Protein AF-A0A7J7J2N5-F1 (afdb_monomer)

Organism: Bugula neritina (NCBI:txid10212)

pLDDT: mean 74.71, std 16.13, range [37.5, 95.62]

InterPro domains:
  IPR000863 Sulfotransferase domain [PF00685] (25-58)
  IPR027417 P-loop containing nucleoside triphosphate hydrolase [G3DSA:3.40.50.300] (1-64)
  IPR027417 P-loop containing nucleoside triphosphate hydrolase [SSF52540] (27-59)

Secondary structure (DSSP, 8-state):
----------HHHHHHHHHHHHHHHHGGGGTSS---TTGGGGT--HHHHHHHHHHHHHSPPSS-----S---

Mean predicted aligned error: 14.69 Å

Sequence (72 aa):
MKTSKGTTSSASDNVAVQEKLQHIIDRRDQMYRKGKIGDWKNHLTVVENEMFDEVLAKWPPSKEIPFVYEVQ

Solvent-accessible surface area (backbone atoms only — not comparable to full-atom values): 4857 Å² total; per-residue (Å²): 140,85,85,83,92,76,87,80,76,52,73,67,59,53,50,57,51,49,55,54,50,50,58,55,56,65,56,52,55,73,80,66,72,78,93,59,74,44,58,62,68,81,73,50,53,72,68,58,48,54,55,47,53,54,50,57,72,68,45,78,74,84,67,88,73,89,80,80,71,61,72,134

Nearest PDB structures (foldseek):
  3bfx-assembly1_A  TM=7.103E-01  e=3.661E-02  Homo sapiens

Radius of gyration: 25.68 Å; Cα contacts (8 Å, |Δi|>4): 9; chains: 1;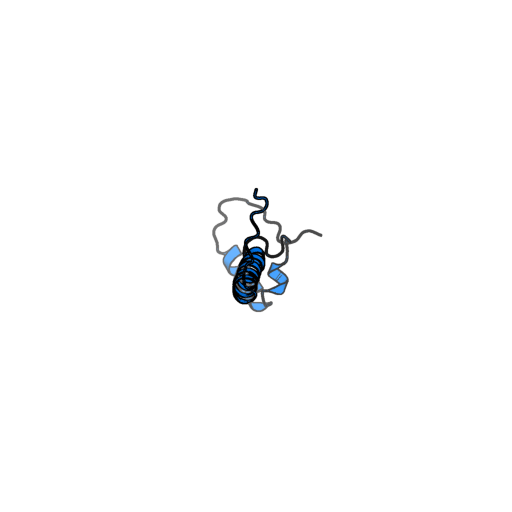 bounding box: 56×24×68 Å

Structure (mmCIF, N/CA/C/O backbone):
data_AF-A0A7J7J2N5-F1
#
_entry.id   AF-A0A7J7J2N5-F1
#
loop_
_atom_site.group_PDB
_atom_site.id
_atom_site.type_symbol
_atom_site.label_atom_id
_atom_site.label_alt_id
_atom_site.label_comp_id
_atom_site.label_asym_id
_atom_site.label_entity_id
_atom_site.label_seq_id
_atom_site.pdbx_PDB_ins_code
_atom_site.Cartn_x
_atom_site.Cartn_y
_atom_site.Cartn_z
_atom_site.occupancy
_atom_site.B_iso_or_equiv
_atom_site.auth_seq_id
_atom_site.auth_comp_id
_atom_site.auth_asym_id
_atom_site.auth_atom_id
_atom_site.pdbx_PDB_model_num
ATOM 1 N N . MET A 1 1 ? 41.165 3.940 -56.328 1.00 39.69 1 MET A N 1
ATOM 2 C CA . MET A 1 1 ? 41.855 4.092 -55.021 1.00 39.69 1 MET A CA 1
ATOM 3 C C . MET A 1 1 ? 40.997 5.023 -54.171 1.00 39.69 1 MET A C 1
ATOM 5 O O . MET A 1 1 ? 40.744 6.112 -54.644 1.00 39.69 1 MET A O 1
ATOM 9 N N . LYS A 1 2 ? 40.442 4.708 -52.999 1.00 37.50 2 LYS A N 1
ATOM 10 C CA . LYS A 1 2 ? 40.542 3.589 -52.049 1.00 37.50 2 LYS A CA 1
ATOM 11 C C . LYS A 1 2 ? 39.162 3.440 -51.376 1.00 37.50 2 LYS A C 1
ATOM 13 O O . LYS A 1 2 ? 38.499 4.442 -51.128 1.00 37.50 2 LYS A O 1
ATOM 18 N N . THR A 1 3 ? 38.753 2.210 -51.091 1.00 41.06 3 THR A N 1
ATOM 19 C CA . THR A 1 3 ? 37.551 1.867 -50.320 1.00 41.06 3 THR A CA 1
ATOM 20 C C . THR A 1 3 ? 37.863 1.683 -48.834 1.00 41.06 3 THR A C 1
ATOM 22 O O . THR A 1 3 ? 38.960 1.268 -48.474 1.00 41.06 3 THR A O 1
ATOM 25 N N . SER A 1 4 ? 36.808 1.868 -48.034 1.00 42.75 4 SER A N 1
ATOM 26 C CA . SER A 1 4 ? 36.534 1.261 -46.723 1.00 42.75 4 SER A CA 1
ATOM 27 C C . SER A 1 4 ? 37.127 1.901 -45.458 1.00 42.75 4 SER A C 1
ATOM 29 O O . SER A 1 4 ? 38.301 1.756 -45.131 1.00 42.75 4 SER A O 1
ATOM 31 N N . LYS A 1 5 ? 36.227 2.548 -44.699 1.00 46.94 5 LYS A N 1
ATOM 32 C CA . LYS A 1 5 ? 36.325 2.771 -43.252 1.00 46.94 5 LYS A CA 1
ATOM 33 C C . LYS A 1 5 ? 36.080 1.430 -42.551 1.00 46.94 5 LYS A C 1
ATOM 35 O O . LYS A 1 5 ? 34.961 0.930 -42.585 1.00 46.94 5 LYS A O 1
ATOM 40 N N . GLY A 1 6 ? 37.099 0.888 -41.894 1.00 41.75 6 GLY A N 1
ATOM 41 C CA . GLY A 1 6 ? 36.961 -0.189 -40.916 1.00 41.75 6 GLY A CA 1
ATOM 42 C C . GLY A 1 6 ? 37.564 0.271 -39.598 1.00 41.75 6 GLY A C 1
ATOM 43 O O . GLY A 1 6 ? 38.770 0.164 -39.406 1.00 41.75 6 GLY A O 1
ATOM 44 N N . THR A 1 7 ? 36.746 0.841 -38.715 1.00 49.25 7 THR A N 1
ATOM 45 C CA . THR A 1 7 ? 37.146 1.124 -37.333 1.00 49.25 7 THR A CA 1
ATOM 46 C C . THR A 1 7 ? 37.123 -0.196 -36.570 1.00 49.25 7 THR A C 1
ATOM 48 O O . THR A 1 7 ? 36.059 -0.701 -36.229 1.00 49.25 7 THR A O 1
ATOM 51 N N . THR A 1 8 ? 38.294 -0.783 -36.346 1.00 52.78 8 THR A N 1
ATOM 52 C CA . THR A 1 8 ? 38.476 -1.959 -35.490 1.00 52.78 8 THR A CA 1
ATOM 53 C C . THR A 1 8 ? 38.440 -1.508 -34.027 1.00 52.78 8 THR A C 1
ATOM 55 O O . THR A 1 8 ? 39.447 -1.004 -33.529 1.00 52.78 8 THR A O 1
ATOM 58 N N . SER A 1 9 ? 37.295 -1.628 -33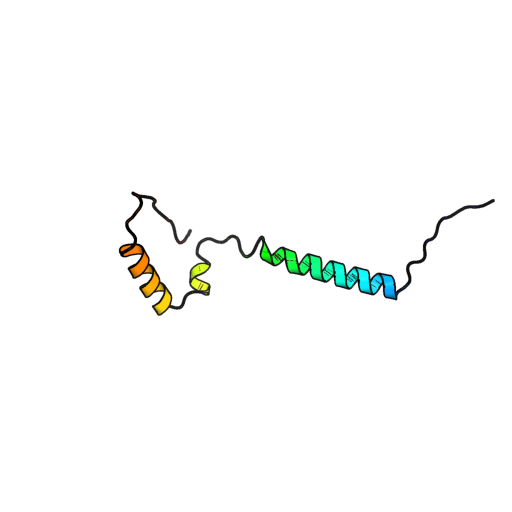.344 1.00 57.88 9 SER A N 1
ATOM 59 C CA . SER A 1 9 ? 37.257 -1.448 -31.884 1.00 57.88 9 SER A CA 1
ATOM 60 C C . SER A 1 9 ? 38.000 -2.603 -31.211 1.00 57.88 9 SER A C 1
ATOM 62 O O . SER A 1 9 ? 37.852 -3.765 -31.603 1.00 57.88 9 SER A O 1
ATOM 64 N N . SER A 1 10 ? 38.851 -2.285 -30.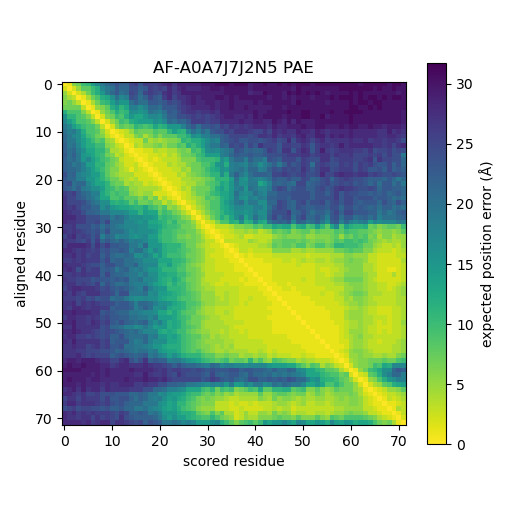236 1.00 63.72 10 SER A N 1
ATOM 65 C CA . SER A 1 10 ? 39.642 -3.285 -29.520 1.00 63.72 10 SER A CA 1
ATOM 66 C C . SER A 1 10 ? 38.752 -4.104 -28.575 1.00 63.72 10 SER A C 1
ATOM 68 O O . SER A 1 10 ? 37.694 -3.651 -28.139 1.00 63.72 10 SER A O 1
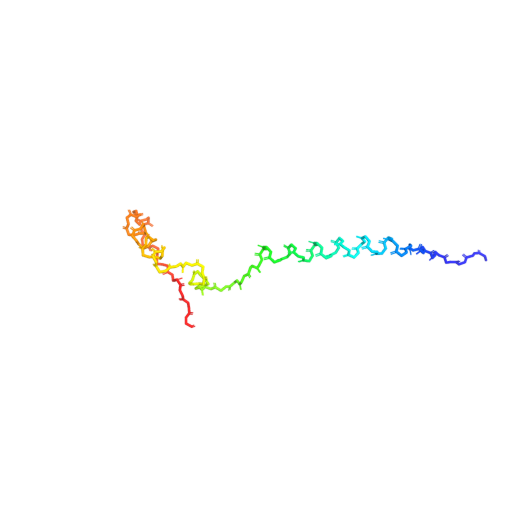ATOM 70 N N . ALA A 1 11 ? 39.161 -5.332 -28.244 1.00 61.91 11 ALA A N 1
ATOM 71 C CA . ALA A 1 11 ? 38.384 -6.222 -27.375 1.00 61.91 11 ALA A CA 1
ATOM 72 C C . ALA A 1 11 ? 38.094 -5.610 -25.988 1.00 61.91 11 ALA A C 1
ATOM 74 O O . ALA A 1 11 ? 37.016 -5.826 -25.442 1.00 61.91 11 ALA A O 1
ATOM 75 N N . SER A 1 12 ? 39.010 -4.794 -25.457 1.00 60.88 12 SER A N 1
ATOM 76 C CA . SER A 1 12 ? 38.837 -4.037 -24.210 1.00 60.88 12 SER A CA 1
ATOM 77 C C . SER A 1 12 ? 37.759 -2.958 -24.309 1.00 60.88 12 SER A C 1
ATOM 79 O O . SER A 1 12 ? 36.993 -2.774 -23.363 1.00 60.88 12 SER A O 1
ATOM 81 N N . ASP A 1 13 ? 37.643 -2.296 -25.464 1.00 66.50 13 ASP A N 1
ATOM 82 C CA . ASP A 1 13 ? 36.595 -1.294 -25.693 1.00 66.50 13 ASP A CA 1
ATOM 83 C C . ASP A 1 13 ? 35.213 -1.958 -25.696 1.00 66.50 13 ASP A C 1
ATOM 85 O O . ASP A 1 13 ? 34.244 -1.407 -25.177 1.00 66.50 13 ASP A O 1
ATOM 89 N N . ASN A 1 14 ? 35.129 -3.183 -26.221 1.00 71.19 14 ASN A N 1
ATOM 90 C CA . ASN A 1 14 ? 33.886 -3.947 -26.243 1.00 71.19 14 ASN A CA 1
ATOM 91 C C . ASN A 1 14 ? 33.471 -4.412 -24.834 1.00 71.19 14 ASN A C 1
ATOM 93 O O . ASN A 1 14 ? 32.284 -4.366 -24.528 1.00 71.19 14 ASN A O 1
ATOM 97 N N . VAL A 1 15 ? 34.409 -4.792 -23.955 1.00 75.19 15 VAL A N 1
ATOM 98 C CA . VAL A 1 15 ? 34.101 -5.180 -22.560 1.00 75.19 15 VAL A CA 1
ATOM 99 C C . VAL A 1 15 ? 33.550 -3.996 -21.762 1.00 75.19 15 VAL A C 1
ATOM 101 O O . VAL A 1 15 ? 32.492 -4.115 -21.147 1.00 75.19 15 VAL A O 1
ATOM 104 N N . ALA A 1 16 ? 34.186 -2.824 -21.855 1.00 74.88 16 ALA A N 1
ATOM 105 C CA . ALA A 1 16 ? 33.722 -1.619 -21.163 1.00 74.88 16 ALA A CA 1
ATOM 106 C C . ALA A 1 16 ? 32.334 -1.153 -21.646 1.00 74.88 16 ALA A C 1
ATOM 108 O O . ALA A 1 16 ? 31.514 -0.668 -20.861 1.00 74.88 16 ALA A O 1
ATOM 109 N N . VAL A 1 17 ? 32.041 -1.313 -22.942 1.00 76.75 17 VAL A N 1
ATOM 110 C CA . VAL A 1 17 ? 30.708 -1.036 -23.498 1.00 76.75 17 VAL A CA 1
ATOM 111 C C . VAL A 1 17 ? 29.671 -2.036 -22.976 1.00 76.75 17 VAL A C 1
ATOM 11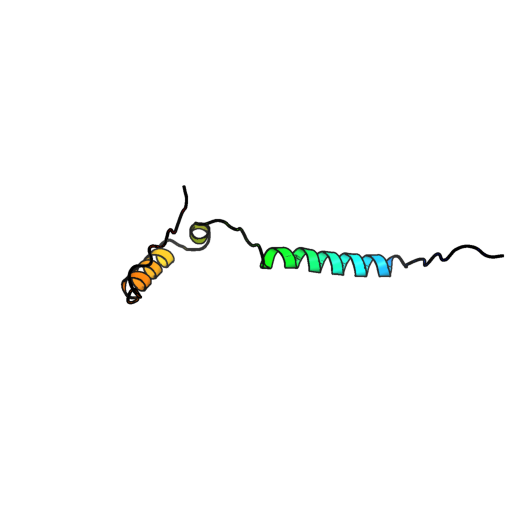3 O O . VAL A 1 17 ? 28.571 -1.617 -22.618 1.00 76.75 17 VAL A O 1
ATOM 116 N N . GLN A 1 18 ? 30.009 -3.326 -22.873 1.00 69.81 18 GLN A N 1
ATOM 117 C CA . GLN A 1 18 ? 29.103 -4.357 -22.349 1.00 69.81 18 GLN A CA 1
ATOM 118 C C . GLN A 1 18 ? 28.775 -4.154 -20.863 1.00 69.81 18 GLN A C 1
ATOM 120 O O . GLN A 1 18 ? 27.603 -4.182 -20.493 1.00 69.81 18 GLN A O 1
ATOM 125 N N . GLU A 1 19 ? 29.765 -3.852 -20.018 1.00 73.62 19 GLU A N 1
ATOM 126 C CA . GLU A 1 19 ? 29.542 -3.555 -18.591 1.00 73.62 19 GLU A CA 1
ATOM 127 C C . GLU A 1 19 ? 28.634 -2.332 -18.393 1.00 73.62 19 GLU A C 1
ATOM 129 O O . GLU A 1 19 ? 27.723 -2.326 -17.562 1.00 73.62 19 GLU A O 1
ATOM 134 N N . LYS A 1 20 ? 28.822 -1.295 -19.217 1.00 74.38 20 LYS A N 1
ATOM 135 C CA . LYS A 1 20 ? 27.994 -0.086 -19.175 1.00 74.38 20 LYS A CA 1
ATOM 136 C C . LYS 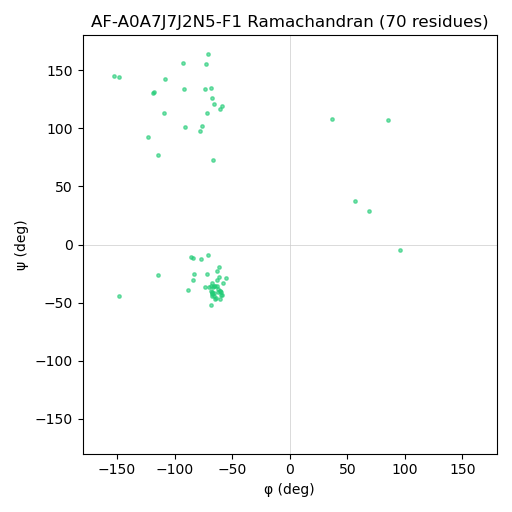A 1 20 ? 26.556 -0.350 -19.625 1.00 74.38 20 LYS A C 1
ATOM 138 O O . LYS A 1 20 ? 25.629 0.241 -19.071 1.00 74.38 20 LYS A O 1
ATOM 143 N N . LEU A 1 21 ? 26.357 -1.233 -20.605 1.00 71.19 21 LEU A N 1
ATOM 144 C CA . LEU A 1 21 ? 25.026 -1.672 -21.032 1.00 71.19 21 LEU A CA 1
ATOM 145 C C . LEU A 1 21 ? 24.339 -2.508 -19.950 1.00 71.19 21 LEU A C 1
ATOM 147 O O . LEU A 1 21 ? 23.157 -2.281 -19.692 1.00 71.19 21 LEU A O 1
ATOM 151 N N . GLN A 1 22 ? 25.078 -3.388 -19.271 1.00 68.81 22 GLN A N 1
ATOM 152 C CA . GLN A 1 22 ? 24.555 -4.180 -18.159 1.00 68.81 22 GLN A CA 1
ATOM 153 C C . GLN A 1 22 ? 24.055 -3.280 -17.021 1.00 68.81 22 GLN A C 1
ATOM 155 O O . GLN A 1 22 ? 22.910 -3.403 -16.594 1.00 68.81 22 GLN A O 1
ATOM 160 N N . HIS A 1 23 ? 24.839 -2.272 -16.626 1.00 64.19 23 HIS A N 1
ATOM 161 C CA . HIS A 1 23 ? 24.412 -1.295 -15.619 1.00 64.19 23 HIS A CA 1
ATOM 162 C C . HIS A 1 23 ? 23.193 -0.457 -16.032 1.00 64.19 23 HIS A C 1
ATOM 164 O O . HIS A 1 23 ? 22.420 -0.031 -15.177 1.00 64.19 23 HIS A O 1
ATOM 170 N N . ILE A 1 24 ? 22.994 -0.190 -17.326 1.00 64.38 24 ILE A N 1
ATOM 171 C CA . ILE A 1 24 ? 21.796 0.515 -17.812 1.00 64.38 24 ILE A CA 1
ATOM 172 C C . ILE A 1 24 ? 20.564 -0.398 -17.766 1.00 64.38 24 ILE A C 1
ATOM 174 O O . ILE A 1 24 ? 19.468 0.084 -17.475 1.00 64.38 24 ILE A O 1
ATOM 178 N N . ILE A 1 25 ? 20.731 -1.691 -18.050 1.00 64.44 25 ILE A N 1
ATOM 179 C CA . ILE A 1 25 ? 19.659 -2.691 -17.988 1.00 64.44 25 ILE A CA 1
ATOM 180 C C . ILE A 1 25 ? 19.220 -2.905 -16.534 1.00 64.44 25 ILE A C 1
ATOM 182 O O . ILE A 1 25 ? 18.023 -2.819 -16.268 1.00 64.44 25 ILE A O 1
ATOM 186 N N . ASP A 1 26 ? 20.160 -3.028 -15.593 1.00 62.47 26 ASP A N 1
ATOM 187 C CA . ASP A 1 26 ? 19.869 -3.198 -14.159 1.00 62.47 26 ASP A CA 1
ATOM 188 C C . ASP A 1 26 ? 19.099 -2.008 -13.555 1.00 62.47 26 ASP A C 1
ATOM 190 O O . ASP A 1 26 ? 18.318 -2.163 -12.617 1.00 62.47 26 ASP A O 1
ATOM 194 N N . ARG A 1 27 ? 19.251 -0.796 -14.109 1.00 60.22 27 ARG A N 1
ATOM 195 C CA . ARG A 1 27 ? 18.474 0.377 -13.663 1.00 60.22 27 ARG A CA 1
ATOM 196 C C . ARG A 1 27 ? 17.028 0.404 -14.162 1.00 60.22 27 ARG A C 1
ATOM 198 O O . ARG A 1 27 ? 16.248 1.216 -13.664 1.00 60.22 27 ARG A O 1
ATOM 205 N N . ARG A 1 28 ? 16.635 -0.439 -15.125 1.00 55.12 28 ARG A N 1
ATOM 206 C CA . ARG A 1 28 ? 15.241 -0.479 -15.617 1.00 55.12 28 ARG A CA 1
ATOM 207 C C . ARG A 1 28 ? 14.275 -1.088 -14.603 1.00 55.12 28 ARG A C 1
ATOM 209 O O . ARG A 1 28 ? 13.113 -0.685 -14.582 1.00 55.12 28 ARG A O 1
ATOM 216 N N . ASP A 1 29 ? 14.768 -1.944 -13.713 1.00 56.03 29 ASP A N 1
ATOM 217 C CA . ASP A 1 29 ? 13.969 -2.568 -12.650 1.00 56.03 29 ASP A CA 1
ATOM 218 C C . ASP A 1 29 ? 13.548 -1.589 -11.539 1.00 56.03 29 ASP A C 1
ATOM 220 O O . ASP A 1 29 ? 12.707 -1.916 -10.701 1.00 56.03 29 ASP A O 1
ATOM 224 N N . GLN A 1 30 ? 14.081 -0.361 -11.536 1.00 66.50 30 GLN A N 1
ATOM 225 C CA . GLN A 1 30 ? 13.754 0.641 -10.517 1.00 66.50 30 GLN A CA 1
ATOM 226 C C . GLN A 1 30 ? 12.468 1.420 -10.825 1.00 66.50 30 GLN A C 1
ATOM 228 O O . GLN A 1 30 ? 11.770 1.824 -9.898 1.00 66.50 30 GLN A O 1
ATOM 233 N N . MET A 1 31 ? 12.128 1.623 -12.104 1.00 72.00 31 MET A N 1
ATOM 234 C CA . MET A 1 31 ? 10.945 2.410 -12.484 1.00 72.00 31 MET A CA 1
ATOM 235 C C . MET A 1 31 ? 9.675 1.553 -12.578 1.00 72.00 31 MET A C 1
ATOM 237 O O . MET A 1 31 ? 8.612 1.975 -12.130 1.00 72.00 31 MET A O 1
ATOM 241 N N . TYR A 1 32 ? 9.779 0.329 -13.106 1.00 79.38 32 TYR A N 1
ATOM 242 C CA . TYR A 1 32 ? 8.656 -0.604 -13.242 1.00 79.38 32 TYR A CA 1
ATOM 243 C C . TYR A 1 32 ? 8.864 -1.843 -12.364 1.00 79.38 32 TYR A C 1
ATOM 245 O O . TYR A 1 32 ? 9.220 -2.912 -12.843 1.00 79.38 32 TYR A O 1
ATOM 253 N N . ARG A 1 33 ? 8.626 -1.698 -11.054 1.00 82.31 33 ARG A N 1
ATOM 254 C CA . ARG A 1 33 ? 8.967 -2.727 -10.053 1.00 82.31 33 ARG A CA 1
ATOM 255 C C . ARG A 1 33 ? 8.135 -4.018 -10.147 1.00 82.31 33 ARG A C 1
ATOM 257 O O . ARG A 1 33 ? 8.689 -5.112 -10.114 1.00 82.31 33 ARG A O 1
ATOM 264 N N . LYS A 1 34 ? 6.799 -3.902 -10.166 1.00 83.62 34 LYS A N 1
ATOM 265 C CA . LYS A 1 34 ? 5.850 -5.045 -10.207 1.00 83.62 34 LYS A CA 1
ATOM 266 C C . LYS A 1 34 ? 4.556 -4.730 -10.956 1.00 83.62 34 LYS A C 1
ATOM 268 O O . LYS A 1 34 ? 4.087 -5.568 -11.714 1.00 83.62 34 LYS A O 1
ATOM 273 N N . GLY A 1 35 ? 3.968 -3.554 -10.708 1.00 82.62 35 GLY A N 1
ATOM 274 C CA . GLY A 1 35 ? 2.699 -3.148 -11.327 1.00 82.62 35 GLY A CA 1
ATOM 275 C C . GLY A 1 35 ? 1.478 -3.952 -10.860 1.00 82.62 35 GLY A C 1
ATOM 276 O O . GLY A 1 35 ? 0.540 -4.118 -11.630 1.00 82.62 35 GLY A O 1
ATOM 277 N N . LYS A 1 36 ? 1.491 -4.481 -9.626 1.00 87.19 36 LYS A N 1
ATOM 278 C CA . LYS A 1 36 ? 0.396 -5.283 -9.052 1.00 87.19 36 LYS A CA 1
ATOM 279 C C . LYS A 1 36 ? -0.184 -4.622 -7.805 1.00 87.19 36 LYS A C 1
ATOM 281 O O . LYS A 1 36 ? 0.562 -4.274 -6.889 1.00 87.19 36 LYS A O 1
ATOM 286 N N . ILE A 1 37 ? -1.508 -4.497 -7.766 1.00 89.50 37 ILE A N 1
ATOM 287 C CA . ILE A 1 37 ? -2.254 -4.084 -6.573 1.00 89.50 37 ILE A CA 1
ATOM 288 C C . ILE A 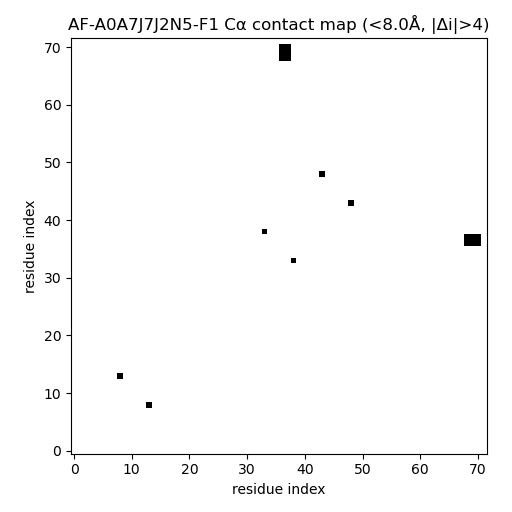1 37 ? -2.250 -5.268 -5.594 1.00 89.50 37 ILE A C 1
ATOM 290 O O . ILE A 1 37 ? -2.446 -6.405 -6.013 1.00 89.50 37 ILE A O 1
ATOM 294 N N . GLY A 1 38 ? -1.966 -5.022 -4.314 1.00 90.88 38 GLY A N 1
ATOM 295 C CA . GLY A 1 38 ? -1.862 -6.074 -3.290 1.00 90.88 38 GLY A CA 1
ATOM 296 C C . GLY A 1 38 ? -0.447 -6.589 -2.997 1.00 90.88 38 GLY A C 1
ATOM 297 O O . GLY A 1 38 ? -0.270 -7.352 -2.052 1.00 90.88 38 GLY A O 1
ATOM 298 N N . ASP A 1 39 ? 0.585 -6.149 -3.732 1.00 90.94 39 ASP A N 1
ATOM 299 C CA . ASP A 1 39 ? 1.975 -6.585 -3.483 1.00 90.94 39 ASP A CA 1
ATOM 300 C C . ASP A 1 39 ? 2.491 -6.199 -2.085 1.00 90.94 39 ASP A C 1
ATOM 302 O O . ASP A 1 39 ? 3.424 -6.819 -1.585 1.00 90.94 39 ASP A O 1
ATOM 306 N N . TRP A 1 40 ? 1.863 -5.221 -1.425 1.00 91.31 40 TRP A N 1
ATOM 307 C CA . TRP A 1 40 ? 2.186 -4.805 -0.058 1.00 91.31 40 TRP A CA 1
ATOM 308 C C . TRP A 1 40 ? 2.132 -5.963 0.958 1.00 91.31 40 TRP A C 1
ATOM 310 O O . TRP A 1 40 ? 2.930 -5.972 1.893 1.00 91.31 40 TRP A O 1
ATOM 320 N N . LYS A 1 41 ? 1.294 -6.988 0.731 1.00 90.06 41 LYS A N 1
ATOM 321 C CA . LYS A 1 41 ? 1.200 -8.187 1.588 1.00 90.06 41 LYS A CA 1
ATOM 322 C C . LYS A 1 41 ? 2.489 -9.013 1.641 1.00 90.06 41 LYS A C 1
ATOM 324 O O . LYS A 1 41 ? 2.685 -9.768 2.583 1.00 90.06 41 LYS A O 1
ATOM 329 N N . ASN A 1 42 ? 3.359 -8.885 0.637 1.00 91.50 42 ASN A N 1
ATOM 330 C CA . ASN A 1 42 ? 4.651 -9.576 0.609 1.00 91.50 42 ASN A CA 1
ATOM 331 C C . ASN A 1 42 ? 5.745 -8.832 1.390 1.00 91.50 42 ASN A C 1
ATOM 333 O O . ASN A 1 42 ? 6.824 -9.387 1.580 1.00 91.50 42 ASN A O 1
ATOM 337 N N . HIS A 1 43 ? 5.500 -7.577 1.781 1.00 90.88 43 HIS A N 1
ATOM 338 C CA . HIS A 1 43 ? 6.503 -6.714 2.416 1.00 90.88 43 HIS A CA 1
ATOM 339 C C . HIS A 1 43 ? 6.163 -6.369 3.863 1.00 90.88 43 HIS A C 1
ATOM 341 O O . HIS A 1 43 ? 7.083 -6.106 4.628 1.00 90.88 43 HIS A O 1
ATOM 347 N N . LEU A 1 44 ? 4.880 -6.368 4.239 1.00 92.50 44 LEU A N 1
ATOM 348 C CA . LEU A 1 44 ? 4.455 -6.108 5.614 1.00 92.50 44 LEU A CA 1
ATOM 349 C C . LEU A 1 44 ? 4.330 -7.405 6.412 1.00 92.50 44 LEU A C 1
ATOM 351 O O . LEU A 1 44 ? 3.704 -8.372 5.971 1.00 92.50 44 LEU A O 1
ATOM 355 N N . THR A 1 45 ? 4.880 -7.398 7.623 1.00 95.62 45 THR A N 1
ATOM 356 C CA . THR A 1 45 ? 4.530 -8.384 8.646 1.00 95.62 45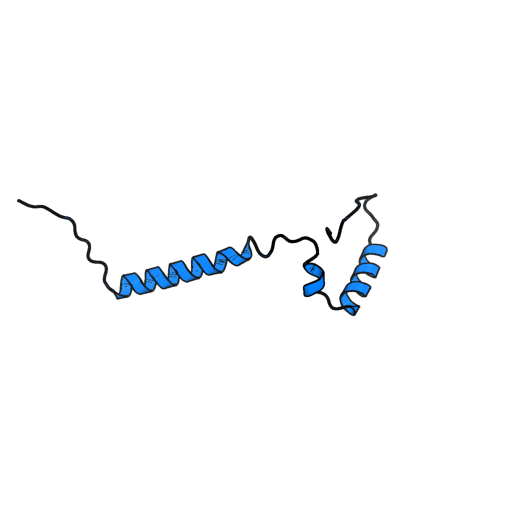 THR A CA 1
ATOM 357 C C . THR A 1 45 ? 3.115 -8.131 9.174 1.00 95.62 45 THR A C 1
ATOM 359 O O . THR A 1 45 ? 2.544 -7.054 8.997 1.00 95.62 45 THR A O 1
ATOM 362 N N . VAL A 1 46 ? 2.539 -9.121 9.861 1.00 94.94 46 VAL A N 1
ATOM 363 C CA . VAL A 1 46 ? 1.185 -9.002 10.433 1.00 94.94 46 VAL A CA 1
ATOM 364 C C . VAL A 1 46 ? 1.097 -7.835 11.423 1.00 94.94 46 VAL A C 1
ATOM 366 O O . VAL A 1 46 ? 0.170 -7.037 11.343 1.00 94.94 46 VAL A O 1
ATOM 369 N N . VAL A 1 47 ? 2.104 -7.686 12.290 1.00 95.50 47 VAL A N 1
ATOM 370 C CA . VAL A 1 47 ? 2.147 -6.618 13.304 1.00 95.50 47 VAL A CA 1
ATOM 371 C C . VAL A 1 47 ? 2.252 -5.236 12.655 1.00 95.50 47 VAL A C 1
ATOM 373 O O . VAL A 1 47 ? 1.575 -4.299 13.067 1.00 95.50 47 VAL A O 1
ATOM 376 N N . GLU A 1 48 ? 3.072 -5.095 11.612 1.00 95.19 48 GLU A N 1
ATOM 377 C CA . GLU A 1 48 ? 3.193 -3.826 10.885 1.00 95.19 48 GLU A CA 1
ATOM 378 C C . GLU A 1 48 ? 1.891 -3.450 10.174 1.00 95.19 48 GLU A C 1
ATOM 380 O O . GLU A 1 48 ? 1.541 -2.271 10.133 1.00 95.19 48 GLU A O 1
ATOM 385 N N . ASN A 1 49 ? 1.157 -4.437 9.653 1.00 94.25 49 ASN A N 1
ATOM 386 C CA . ASN A 1 49 ? -0.145 -4.195 9.045 1.00 94.25 49 ASN A CA 1
ATOM 387 C C . ASN A 1 49 ? -1.167 -3.675 10.070 1.00 94.25 49 ASN A C 1
ATOM 389 O O . ASN A 1 49 ? -1.826 -2.672 9.815 1.00 94.25 49 ASN A O 1
ATOM 393 N N . GLU A 1 50 ? -1.245 -4.297 11.249 1.00 94.75 50 GLU A N 1
ATOM 394 C CA . GLU A 1 50 ? -2.137 -3.858 12.334 1.00 94.75 50 GLU A CA 1
ATOM 395 C C . GLU A 1 50 ? -1.821 -2.424 12.791 1.00 94.75 50 GLU A C 1
ATOM 397 O O . GLU A 1 50 ? -2.719 -1.593 12.940 1.00 9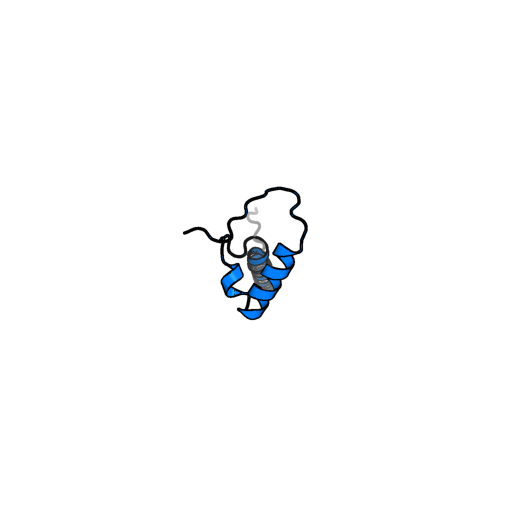4.75 50 GLU A O 1
ATOM 402 N N . MET A 1 51 ? -0.534 -2.093 12.941 1.00 94.81 51 MET A N 1
ATOM 403 C CA . MET A 1 51 ? -0.105 -0.729 13.267 1.00 94.81 51 MET A CA 1
ATOM 404 C C . MET A 1 51 ? -0.495 0.279 12.179 1.00 94.81 51 MET A C 1
ATOM 406 O O . MET A 1 51 ? -0.861 1.416 12.487 1.00 94.81 51 MET A O 1
ATOM 410 N N . PHE A 1 52 ? -0.410 -0.115 10.908 1.00 92.06 52 PHE A N 1
ATOM 411 C CA . PHE A 1 52 ? -0.785 0.737 9.786 1.00 92.06 52 PHE A CA 1
ATOM 412 C C . PHE A 1 52 ? -2.294 1.009 9.762 1.00 92.06 52 PHE A C 1
ATOM 414 O O . PHE A 1 52 ? -2.697 2.162 9.597 1.00 92.06 52 PHE A O 1
ATOM 421 N N . ASP A 1 53 ? -3.116 -0.009 10.021 1.00 90.19 53 ASP A N 1
ATOM 422 C CA . ASP A 1 53 ? -4.574 0.118 10.117 1.00 90.19 53 ASP A CA 1
ATOM 423 C C . ASP A 1 53 ? -4.988 1.095 11.232 1.00 90.19 53 ASP A C 1
ATOM 425 O O . ASP A 1 53 ? -5.851 1.954 11.030 1.00 90.19 53 ASP A O 1
ATOM 429 N N . GLU A 1 54 ? -4.322 1.051 12.391 1.00 92.31 54 GLU A N 1
ATOM 430 C CA . GLU A 1 54 ? -4.559 2.018 13.468 1.00 92.31 54 GLU A CA 1
ATOM 431 C C . GLU A 1 54 ? -4.221 3.459 13.071 1.00 92.31 54 GLU A C 1
ATOM 433 O O . GLU A 1 54 ? -4.922 4.400 13.458 1.00 92.31 54 GLU A O 1
ATOM 438 N N . VAL A 1 55 ? -3.121 3.651 12.341 1.00 90.94 55 VAL A N 1
ATOM 439 C CA . VAL A 1 55 ? -2.703 4.973 11.861 1.00 90.94 55 VAL A CA 1
ATOM 440 C C . VAL A 1 55 ? -3.693 5.492 10.822 1.00 90.94 55 VAL A C 1
ATOM 442 O O . VAL A 1 55 ? -4.086 6.656 10.904 1.00 90.94 55 VAL A O 1
ATOM 445 N N . LEU A 1 56 ? -4.150 4.640 9.900 1.00 87.06 56 LEU A N 1
ATOM 446 C CA . LEU A 1 56 ? -5.176 4.987 8.916 1.00 87.06 56 LEU A CA 1
ATOM 447 C C . LEU A 1 56 ? -6.499 5.383 9.578 1.00 87.06 56 LEU A C 1
ATOM 449 O O . LEU A 1 56 ? -7.122 6.349 9.148 1.00 87.06 56 LEU A O 1
ATOM 453 N N . ALA A 1 57 ? -6.905 4.689 10.645 1.00 85.75 57 ALA A N 1
ATOM 454 C CA . ALA A 1 57 ? -8.120 5.012 11.391 1.00 85.75 57 ALA A CA 1
ATOM 455 C C . ALA A 1 57 ? -8.028 6.354 12.143 1.00 85.75 57 ALA A C 1
ATOM 457 O O . ALA A 1 57 ? -9.032 7.050 12.301 1.00 85.75 57 ALA A O 1
ATOM 458 N N . LYS A 1 58 ? -6.829 6.716 12.623 1.00 87.44 58 LYS A N 1
ATOM 459 C CA . LYS A 1 58 ? -6.561 7.978 13.340 1.00 87.44 58 LYS A CA 1
ATOM 460 C C . LYS A 1 58 ? -6.322 9.154 12.391 1.00 87.44 58 LYS A C 1
ATOM 462 O O . LYS A 1 58 ? -6.520 10.302 12.793 1.00 87.44 58 LYS A O 1
ATOM 467 N N . TRP A 1 59 ? -5.878 8.894 11.161 1.00 81.00 59 TRP A N 1
ATOM 468 C CA . TRP A 1 59 ? -5.697 9.931 10.154 1.00 81.00 59 TRP A CA 1
ATOM 469 C C . TRP A 1 59 ? -7.071 10.499 9.787 1.00 81.00 59 TRP A C 1
ATOM 471 O O . TRP A 1 59 ? -7.939 9.738 9.357 1.00 81.00 59 TRP A O 1
ATOM 481 N N . PRO A 1 60 ? -7.316 11.813 9.962 1.00 70.94 60 PRO A N 1
ATOM 482 C CA . PRO A 1 60 ? -8.608 12.387 9.631 1.00 70.94 60 PRO A CA 1
ATOM 483 C C . PRO A 1 60 ? -8.851 12.116 8.147 1.00 70.94 60 PRO A C 1
ATOM 485 O O . PRO A 1 60 ? -8.041 12.557 7.321 1.00 70.94 60 PRO A O 1
ATOM 488 N N . PRO A 1 61 ? -9.917 11.385 7.774 1.00 63.88 61 PRO A N 1
ATOM 489 C CA . PRO A 1 61 ? -10.193 11.177 6.373 1.00 63.88 61 PRO A CA 1
ATOM 490 C C . PRO A 1 61 ? -10.400 12.567 5.792 1.00 63.88 61 PRO A C 1
ATOM 492 O O . PRO A 1 61 ? -11.326 13.291 6.171 1.00 63.88 61 PRO A O 1
ATOM 495 N N . SER A 1 62 ? -9.528 12.965 4.871 1.00 60.28 62 SER A N 1
ATOM 496 C CA . SER A 1 62 ? -9.834 14.030 3.931 1.00 60.28 62 SER A CA 1
ATOM 497 C C . SER A 1 62 ? -10.951 13.493 3.033 1.00 60.28 62 SER A C 1
ATOM 499 O O . SER A 1 62 ? -10.687 13.071 1.920 1.00 60.28 62 SER A O 1
ATOM 501 N N . LYS A 1 63 ? -12.157 13.393 3.605 1.00 56.59 63 LYS A N 1
ATOM 502 C CA . LYS A 1 63 ? -13.448 13.000 3.039 1.00 56.59 63 LYS A CA 1
ATOM 503 C C . LYS A 1 63 ? -13.391 11.891 1.975 1.00 56.59 63 LYS A C 1
ATOM 505 O O . LYS A 1 63 ? -13.035 12.135 0.833 1.00 56.59 63 LYS A O 1
ATOM 510 N N . GLU A 1 64 ? -13.861 10.703 2.358 1.00 67.69 64 GLU A N 1
ATOM 511 C CA . GLU A 1 64 ? -14.545 9.759 1.451 1.00 67.69 64 GLU A CA 1
ATOM 512 C C . GLU A 1 64 ? -13.780 9.322 0.188 1.00 67.69 64 GLU A C 1
ATOM 514 O O . GLU A 1 64 ? -14.388 9.142 -0.863 1.00 67.69 64 GLU A O 1
ATOM 519 N N . ILE A 1 65 ? -12.463 9.113 0.256 1.00 77.88 65 ILE A N 1
ATOM 520 C CA . ILE A 1 65 ? -11.750 8.453 -0.848 1.00 77.88 65 ILE A CA 1
ATOM 521 C C . ILE A 1 65 ? -11.729 6.945 -0.565 1.00 77.88 65 ILE A C 1
ATOM 523 O O . ILE A 1 65 ? -10.931 6.506 0.268 1.00 77.88 65 ILE A O 1
ATOM 527 N N . PRO A 1 66 ? -12.598 6.133 -1.200 1.00 81.94 66 PRO A N 1
ATOM 528 C CA . PRO A 1 66 ? -12.503 4.687 -1.085 1.00 81.94 66 PRO A CA 1
ATOM 529 C C . PRO A 1 66 ? -11.220 4.212 -1.773 1.00 81.94 66 PRO A C 1
ATOM 531 O O . PRO A 1 66 ? -10.988 4.496 -2.949 1.00 81.94 66 PRO A O 1
ATOM 534 N N . PHE A 1 67 ? -10.398 3.465 -1.041 1.00 84.25 67 PHE A N 1
ATOM 535 C CA . PHE A 1 67 ? -9.223 2.790 -1.582 1.00 84.25 67 PHE A CA 1
ATOM 536 C C . PHE A 1 67 ? -9.460 1.284 -1.648 1.00 84.25 67 PHE A C 1
ATOM 538 O O . PHE A 1 67 ? -10.076 0.691 -0.765 1.00 84.25 67 PHE A O 1
ATOM 545 N N . VAL A 1 68 ? -8.941 0.669 -2.709 1.00 89.00 68 VAL A N 1
ATOM 546 C CA . VAL A 1 68 ? -8.963 -0.777 -2.919 1.00 89.00 68 VAL A CA 1
ATOM 547 C C . VAL A 1 68 ? -7.536 -1.292 -2.757 1.00 89.00 68 VAL A C 1
ATOM 549 O O . VAL A 1 68 ? -6.656 -0.965 -3.552 1.00 89.00 68 VAL A O 1
ATOM 552 N N . TYR A 1 69 ? -7.301 -2.080 -1.709 1.00 88.69 69 TYR A N 1
ATOM 553 C CA . TYR A 1 69 ? -5.971 -2.598 -1.366 1.00 88.69 69 TYR A CA 1
ATOM 554 C C . TYR A 1 69 ? -5.622 -3.898 -2.109 1.00 88.69 69 TYR A C 1
ATOM 556 O O . TYR A 1 69 ? -4.466 -4.327 -2.089 1.00 88.69 69 TYR A O 1
ATOM 564 N N . GLU A 1 70 ? -6.597 -4.509 -2.784 1.00 87.38 70 GLU A N 1
ATOM 565 C CA . GLU A 1 70 ? -6.473 -5.768 -3.518 1.00 87.38 70 GLU A CA 1
ATOM 566 C C . GLU A 1 70 ? -7.482 -5.847 -4.668 1.00 87.38 70 GLU A C 1
ATOM 568 O O . GLU A 1 70 ? -8.608 -5.375 -4.549 1.00 87.38 70 GLU A O 1
ATOM 573 N N . VAL A 1 71 ? -7.089 -6.466 -5.778 1.00 85.31 71 VAL A N 1
ATOM 574 C CA . VAL A 1 71 ? -8.003 -6.802 -6.879 1.00 85.31 71 VAL A CA 1
ATOM 575 C C . VAL A 1 71 ? -7.995 -8.323 -7.013 1.00 85.31 71 VAL A C 1
ATOM 577 O O . VAL A 1 71 ? -6.912 -8.911 -6.985 1.00 85.31 71 VAL A O 1
ATOM 580 N N . GLN A 1 72 ? -9.185 -8.932 -7.075 1.00 66.94 72 GLN A N 1
ATOM 581 C CA . GLN A 1 72 ? -9.373 -10.381 -7.242 1.00 66.94 72 GLN A CA 1
ATOM 582 C C . GLN A 1 72 ? -8.938 -10.861 -8.627 1.00 66.94 72 GLN A C 1
ATOM 584 O O . GLN A 1 72 ? -9.172 -10.117 -9.608 1.00 66.94 72 GLN A O 1
#

Foldseek 3Di:
DDDDDDDDDDPVNVVVVVVVVVVVVVCVCVPCVDPFQQCVVVVDDPVRVVVVVVVVVVPPPPPDDDDDRHDD